Protein AF-A0A8T3TGS3-F1 (afdb_monomer_lite)

Sequence (108 aa):
MAYQAGDTVAVAVLRAGEHPHHGGTICLAGDCGNCVAQVDGVGWVRTCQTPCRPGLVMQRHPAGGAPPLPLAAENDVTGSPPARHIPVQRSQAEVVVIGAGESGTAAA

Radius of gyration: 17.7 Å; chains: 1; bounding box: 36×40×43 Å

Secondary structure (DSSP, 8-state):
--PPTT-BHHHHHHHTT---TTT-SS-SSS-SSTTEEEETTEEEEEGGGSB--TT--EEPPPSSSPPPP--SBTTBSSSPP------------S------SHHHHHH-

Foldseek 3Di:
DDDDQPDFQLRRCVVVVHFQPAPTCVPLPPDPLSQWWQKPNRGSDRSSPHGDDPPIDTDHADPDDGRDDPDCDPPDPPDDNDDDDDDDDDDDDPDDQDDDPPVSVVVD

Structure (mmCIF, N/CA/C/O backbone):
data_AF-A0A8T3TGS3-F1
#
_entry.id   AF-A0A8T3TGS3-F1
#
loop_
_atom_site.group_PDB
_atom_site.id
_atom_site.type_symbol
_atom_site.label_atom_id
_atom_site.label_alt_id
_atom_site.label_comp_id
_atom_site.label_asym_id
_atom_site.label_entity_id
_atom_site.label_seq_id
_atom_site.pdbx_PDB_ins_code
_atom_site.Cartn_x
_atom_site.Cartn_y
_atom_site.Cartn_z
_atom_site.occupancy
_atom_site.B_iso_or_equiv
_atom_site.auth_seq_id
_atom_site.auth_comp_id
_atom_site.auth_asym_id
_a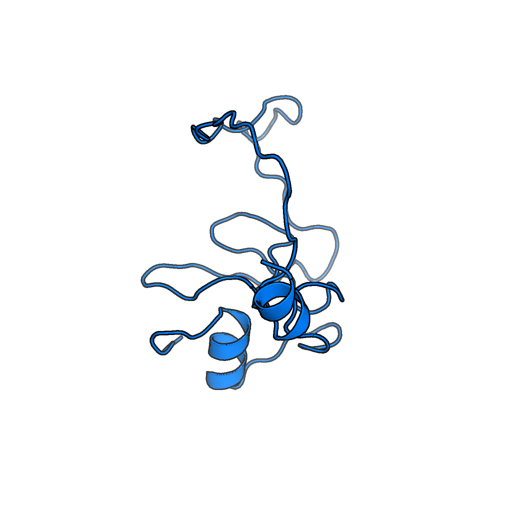tom_site.auth_atom_id
_atom_site.pdbx_PDB_model_num
ATOM 1 N N . MET A 1 1 ? -0.304 -10.135 -14.871 1.00 59.62 1 MET A N 1
ATOM 2 C CA . MET A 1 1 ? -0.089 -10.936 -13.646 1.00 59.62 1 MET A CA 1
ATOM 3 C C . MET A 1 1 ? -1.394 -11.607 -13.267 1.00 59.62 1 MET A C 1
ATOM 5 O O . MET A 1 1 ? -2.408 -10.920 -13.225 1.00 59.62 1 MET A O 1
ATOM 9 N N . ALA A 1 2 ? -1.386 -12.919 -13.031 1.00 79.25 2 ALA A N 1
ATOM 10 C CA . ALA A 1 2 ? -2.535 -13.596 -12.437 1.00 79.25 2 ALA A CA 1
ATOM 11 C C . ALA A 1 2 ? -2.491 -13.357 -10.920 1.00 79.25 2 ALA A C 1
ATOM 13 O O . ALA A 1 2 ? -1.598 -13.866 -10.248 1.00 79.25 2 ALA A O 1
ATOM 14 N N . TYR A 1 3 ? -3.402 -12.534 -10.403 1.00 91.00 3 TYR A N 1
ATOM 15 C CA . TYR A 1 3 ? -3.598 -12.353 -8.964 1.00 91.00 3 TYR A CA 1
ATOM 16 C C . TYR A 1 3 ? -4.769 -13.230 -8.501 1.00 91.00 3 TYR A C 1
ATOM 18 O O . TYR A 1 3 ? -5.640 -13.576 -9.303 1.00 91.00 3 TYR A O 1
ATOM 26 N N . GLN A 1 4 ? -4.798 -13.595 -7.223 1.00 94.50 4 GLN A N 1
ATOM 27 C CA . GLN A 1 4 ? -5.927 -14.294 -6.608 1.00 94.50 4 GLN A CA 1
ATOM 28 C C . GLN A 1 4 ? -6.802 -13.327 -5.809 1.00 94.50 4 GLN A C 1
ATOM 30 O O . GLN A 1 4 ? -6.333 -12.304 -5.312 1.00 94.50 4 GLN A O 1
ATOM 35 N N . ALA A 1 5 ? -8.091 -13.644 -5.671 1.00 93.69 5 ALA A N 1
ATOM 36 C CA . ALA A 1 5 ? -8.977 -12.872 -4.807 1.00 93.69 5 ALA A CA 1
ATOM 37 C C . ALA A 1 5 ? -8.411 -12.829 -3.376 1.00 93.69 5 ALA A C 1
ATOM 39 O O . ALA A 1 5 ? -8.077 -13.867 -2.811 1.00 93.69 5 ALA A O 1
ATOM 40 N N . GLY A 1 6 ? -8.289 -11.622 -2.817 1.00 93.69 6 GLY A N 1
ATOM 41 C CA . GLY A 1 6 ? -7.673 -11.391 -1.507 1.00 93.69 6 GLY A CA 1
ATOM 42 C C . GLY A 1 6 ? -6.167 -11.108 -1.540 1.00 93.69 6 GLY A C 1
ATOM 43 O O . GLY A 1 6 ? -5.630 -10.670 -0.526 1.00 93.69 6 GLY A O 1
ATOM 44 N N . ASP A 1 7 ? -5.487 -11.280 -2.680 1.00 95.50 7 ASP A N 1
ATOM 45 C CA . ASP A 1 7 ? -4.087 -10.870 -2.805 1.00 95.50 7 ASP A CA 1
ATOM 46 C C . ASP A 1 7 ? -3.963 -9.348 -2.638 1.00 95.50 7 ASP A C 1
ATOM 48 O O . ASP A 1 7 ? -4.757 -8.561 -3.164 1.00 95.50 7 ASP A O 1
ATOM 52 N N . THR A 1 8 ? -2.892 -8.924 -1.974 1.00 95.94 8 THR A N 1
ATOM 53 C CA . THR A 1 8 ? -2.372 -7.564 -2.129 1.00 95.94 8 THR A CA 1
ATOM 54 C C . THR A 1 8 ? -1.455 -7.512 -3.346 1.00 95.94 8 THR A C 1
ATOM 56 O O . THR A 1 8 ? -0.986 -8.545 -3.831 1.00 95.94 8 THR A O 1
ATOM 59 N N . VAL A 1 9 ? -1.163 -6.314 -3.853 1.00 95.06 9 VAL A N 1
ATOM 60 C CA . VAL A 1 9 ? -0.243 -6.145 -4.989 1.00 95.06 9 VAL A CA 1
ATOM 61 C C . VAL A 1 9 ? 1.112 -6.799 -4.691 1.00 95.06 9 VAL A C 1
ATOM 63 O O . VAL A 1 9 ? 1.659 -7.477 -5.554 1.00 95.06 9 VAL A O 1
ATOM 66 N N . ALA A 1 10 ? 1.624 -6.678 -3.461 1.00 93.50 10 ALA A N 1
ATOM 67 C CA . ALA A 1 10 ? 2.873 -7.331 -3.064 1.00 93.50 10 ALA A CA 1
ATOM 68 C C . ALA A 1 10 ? 2.805 -8.865 -3.182 1.00 93.50 10 ALA A C 1
ATOM 70 O O . ALA A 1 10 ? 3.734 -9.482 -3.700 1.00 93.50 10 ALA A O 1
ATOM 71 N N . VAL A 1 11 ? 1.707 -9.484 -2.734 1.00 93.56 11 VAL A N 1
ATOM 72 C CA . VAL A 1 11 ? 1.523 -10.944 -2.810 1.00 93.56 11 VAL A CA 1
ATOM 73 C C . VAL A 1 11 ? 1.378 -11.400 -4.260 1.00 93.56 11 VAL A C 1
ATOM 75 O O . VAL A 1 11 ? 1.997 -12.387 -4.648 1.00 93.56 11 VAL A O 1
ATOM 78 N N . ALA A 1 12 ? 0.634 -10.658 -5.082 1.00 94.06 12 ALA A N 1
ATOM 79 C CA . ALA A 1 12 ? 0.494 -10.954 -6.506 1.00 94.06 12 ALA A CA 1
ATOM 80 C C . ALA A 1 12 ? 1.842 -10.878 -7.251 1.00 94.06 12 ALA A C 1
ATOM 82 O O . ALA A 1 12 ? 2.115 -11.707 -8.120 1.00 94.06 12 ALA A O 1
ATOM 83 N N . VAL A 1 13 ? 2.703 -9.921 -6.881 1.00 91.94 13 VAL A N 1
ATOM 84 C CA . VAL A 1 13 ? 4.075 -9.793 -7.399 1.00 91.94 13 VAL A CA 1
ATOM 85 C C . VAL A 1 13 ? 4.905 -11.028 -7.041 1.00 91.94 13 VAL A C 1
ATOM 87 O O . VAL A 1 13 ? 5.418 -11.693 -7.940 1.00 91.94 13 VAL A O 1
ATOM 90 N N . LEU A 1 14 ? 4.947 -11.397 -5.756 1.00 91.25 14 LEU A N 1
ATOM 91 C CA . LEU A 1 14 ? 5.670 -12.587 -5.286 1.00 91.25 14 LEU A CA 1
ATOM 92 C C . LEU A 1 14 ? 5.165 -13.875 -5.946 1.00 91.25 14 LEU A C 1
ATOM 94 O O . LEU A 1 14 ? 5.957 -14.713 -6.370 1.00 91.25 14 LEU A O 1
ATOM 98 N N . ARG A 1 15 ? 3.844 -14.020 -6.088 1.00 91.25 15 ARG A N 1
ATOM 99 C CA . ARG A 1 15 ? 3.206 -15.172 -6.738 1.00 91.25 15 ARG A CA 1
ATOM 100 C C . ARG A 1 15 ? 3.614 -15.319 -8.201 1.00 91.25 15 ARG A C 1
ATOM 102 O O . ARG A 1 15 ? 3.713 -16.437 -8.696 1.00 91.25 15 ARG A O 1
ATOM 109 N N . ALA A 1 16 ? 3.859 -14.208 -8.888 1.00 90.69 16 ALA A N 1
ATOM 110 C CA . ALA A 1 16 ? 4.343 -14.211 -10.263 1.00 90.69 16 ALA A CA 1
ATOM 111 C C . ALA A 1 16 ? 5.852 -14.500 -10.382 1.00 90.69 16 ALA A C 1
ATOM 113 O O . ALA A 1 16 ? 6.379 -14.457 -11.490 1.00 90.69 16 ALA A O 1
ATOM 114 N N . GLY A 1 17 ? 6.547 -14.764 -9.269 1.00 90.81 17 GLY A N 1
ATOM 115 C CA . GLY A 1 17 ? 7.999 -14.961 -9.234 1.00 90.81 17 GLY A CA 1
ATOM 116 C C . GLY A 1 17 ? 8.803 -13.658 -9.234 1.00 90.81 17 GLY A C 1
ATOM 117 O O . GLY A 1 17 ? 10.028 -13.688 -9.325 1.00 90.81 17 GLY A O 1
ATOM 118 N N . GLU A 1 18 ? 8.136 -12.512 -9.113 1.00 89.75 18 GLU A N 1
ATOM 119 C CA . GLU A 1 18 ? 8.767 -11.197 -9.053 1.00 89.75 18 GLU A CA 1
ATOM 120 C C . GLU A 1 18 ? 9.017 -10.786 -7.599 1.00 89.75 18 GLU A C 1
ATOM 122 O O . GLU A 1 18 ? 8.293 -11.180 -6.690 1.00 89.75 18 GLU A O 1
ATOM 127 N N . HIS A 1 19 ? 10.022 -9.946 -7.355 1.00 84.19 19 HIS A N 1
ATOM 128 C CA . HIS A 1 19 ? 10.314 -9.439 -6.011 1.00 84.19 19 HIS A CA 1
ATOM 129 C C . HIS A 1 19 ? 10.652 -7.936 -6.010 1.00 84.19 19 HIS A C 1
ATOM 131 O O . HIS A 1 19 ? 11.123 -7.390 -7.022 1.00 84.19 19 HIS A O 1
ATOM 137 N N . PRO A 1 20 ? 10.410 -7.225 -4.889 1.00 79.25 20 PRO A N 1
ATOM 138 C CA . PRO A 1 20 ? 10.849 -5.840 -4.733 1.00 79.25 20 PRO A CA 1
ATOM 139 C C . PRO A 1 20 ? 12.382 -5.739 -4.741 1.00 79.25 20 PRO A C 1
ATOM 141 O O . PRO A 1 20 ? 13.059 -6.514 -4.072 1.00 79.25 20 PRO A O 1
ATOM 144 N N . HIS A 1 21 ? 12.925 -4.763 -5.473 1.00 71.38 21 HIS A N 1
ATOM 145 C CA . HIS A 1 21 ? 14.370 -4.638 -5.731 1.00 71.38 21 HIS A CA 1
ATOM 146 C C . HIS A 1 21 ? 15.177 -4.042 -4.553 1.00 71.38 21 HIS A C 1
ATOM 148 O O . HIS A 1 21 ? 16.380 -4.260 -4.469 1.00 71.38 21 HIS A O 1
ATOM 154 N N . HIS A 1 22 ? 14.538 -3.303 -3.634 1.00 66.62 22 HIS A N 1
ATOM 155 C CA . HIS A 1 22 ? 15.214 -2.497 -2.599 1.00 66.62 22 HIS A CA 1
ATOM 156 C C . HIS A 1 22 ? 14.802 -2.883 -1.171 1.00 66.62 22 HIS A C 1
ATOM 158 O O . HIS A 1 22 ? 14.379 -2.047 -0.380 1.00 66.62 22 HIS A O 1
ATOM 164 N N . GLY A 1 23 ? 14.916 -4.172 -0.839 1.00 68.31 23 GLY A N 1
ATOM 165 C CA . GLY A 1 23 ? 14.699 -4.661 0.529 1.00 68.31 23 GLY A CA 1
ATOM 166 C C . GLY A 1 23 ? 13.411 -5.456 0.746 1.00 68.31 23 GLY A C 1
ATOM 167 O O . GLY A 1 23 ? 13.055 -5.710 1.891 1.00 68.31 23 GLY A O 1
ATOM 168 N N . GLY A 1 24 ? 12.720 -5.876 -0.317 1.00 78.88 24 GLY A N 1
ATOM 169 C CA . GLY A 1 24 ? 11.660 -6.887 -0.238 1.00 78.88 24 GLY A CA 1
ATOM 170 C C . GLY A 1 24 ? 10.385 -6.459 0.504 1.00 78.88 24 GLY A C 1
ATOM 171 O O . GLY A 1 24 ? 9.985 -5.296 0.510 1.00 78.88 24 GLY A O 1
ATOM 172 N N . THR A 1 25 ? 9.712 -7.436 1.115 1.00 79.38 25 THR A N 1
ATOM 173 C CA . THR A 1 25 ? 8.443 -7.272 1.843 1.00 79.38 25 THR A CA 1
ATOM 174 C C . THR A 1 25 ? 8.617 -7.553 3.339 1.00 79.38 25 THR A C 1
ATOM 176 O O . THR A 1 25 ? 8.013 -8.479 3.866 1.00 79.38 25 THR A O 1
ATOM 179 N N . ILE A 1 26 ? 9.456 -6.770 4.027 1.00 84.94 26 ILE A N 1
ATOM 180 C CA . ILE A 1 26 ? 9.885 -7.069 5.411 1.00 84.94 26 ILE A CA 1
ATOM 181 C C . ILE A 1 26 ? 8.722 -7.076 6.409 1.00 84.94 26 ILE A C 1
ATOM 183 O O . ILE A 1 26 ? 8.587 -8.016 7.181 1.00 84.94 26 ILE A O 1
ATOM 187 N N . CYS A 1 27 ? 7.893 -6.027 6.412 1.00 91.00 27 CYS A N 1
ATOM 188 C CA . CYS A 1 27 ? 6.852 -5.886 7.438 1.00 91.00 27 CYS A CA 1
ATOM 189 C C . CYS A 1 27 ? 5.499 -6.489 7.047 1.00 91.00 27 CYS A C 1
ATOM 191 O O . CYS A 1 27 ? 4.724 -6.832 7.927 1.00 91.00 27 CYS A O 1
ATOM 193 N N . LEU A 1 28 ? 5.165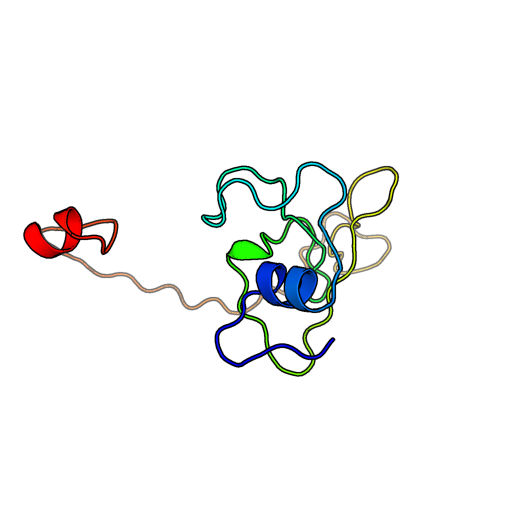 -6.494 5.747 1.00 91.25 28 LEU A N 1
ATOM 194 C CA . LEU A 1 28 ? 3.806 -6.726 5.219 1.00 91.25 28 LEU A CA 1
ATOM 195 C C . LEU A 1 28 ? 2.669 -5.939 5.916 1.00 91.25 28 LEU A C 1
ATOM 197 O O . LEU A 1 28 ? 1.499 -6.198 5.672 1.00 91.25 28 LEU A O 1
ATOM 201 N N . ALA A 1 29 ? 3.012 -4.937 6.723 1.00 91.06 29 ALA A N 1
ATOM 202 C CA . ALA A 1 29 ? 2.093 -4.147 7.535 1.00 91.06 29 ALA A CA 1
ATOM 203 C C . ALA A 1 29 ? 2.039 -2.679 7.095 1.00 91.06 29 ALA A C 1
ATOM 205 O O . ALA A 1 29 ? 1.272 -1.889 7.632 1.00 91.06 29 ALA A O 1
ATOM 206 N N . GLY A 1 30 ? 2.819 -2.299 6.084 1.00 90.75 30 GLY A N 1
ATOM 207 C CA . GLY A 1 30 ? 2.856 -0.927 5.601 1.00 90.75 30 GLY A CA 1
ATOM 208 C C . GLY A 1 30 ? 3.642 0.021 6.505 1.00 90.75 30 GLY A C 1
ATOM 209 O O . GLY A 1 30 ? 3.324 1.199 6.519 1.00 90.75 30 GLY A O 1
ATOM 210 N N . ASP A 1 31 ? 4.689 -0.456 7.178 1.00 90.12 31 ASP A N 1
ATOM 211 C CA . ASP A 1 31 ? 5.574 0.368 8.015 1.00 90.12 31 ASP A CA 1
ATOM 212 C C . ASP A 1 31 ? 6.911 0.675 7.303 1.00 90.12 31 ASP A C 1
ATOM 214 O O . ASP A 1 31 ? 7.165 1.810 6.907 1.00 90.12 31 ASP A O 1
ATOM 218 N N . CYS A 1 32 ? 7.675 -0.364 6.939 1.00 88.25 32 CYS A N 1
ATOM 219 C CA . CYS A 1 32 ? 9.079 -0.277 6.485 1.00 88.25 32 CYS A CA 1
ATOM 220 C C . CYS A 1 32 ? 9.385 0.429 5.145 1.00 88.25 32 CYS A C 1
ATOM 222 O O . CYS A 1 32 ? 10.548 0.555 4.792 1.00 88.25 32 CYS A O 1
ATOM 224 N N . GLY A 1 33 ? 8.394 0.815 4.338 1.00 88.19 33 GLY A N 1
ATOM 225 C CA . GLY A 1 33 ? 8.629 1.490 3.047 1.00 88.19 33 GLY A CA 1
ATOM 226 C C . GLY A 1 33 ? 9.249 0.645 1.913 1.00 88.19 33 GLY A C 1
ATOM 227 O O . GLY A 1 33 ? 9.188 1.066 0.766 1.00 88.19 33 GLY A O 1
ATOM 228 N N . ASN A 1 34 ? 9.753 -0.569 2.159 1.00 89.25 34 ASN A N 1
ATOM 229 C CA . ASN A 1 34 ? 10.470 -1.361 1.135 1.00 89.25 34 ASN A CA 1
ATOM 230 C C . ASN A 1 34 ? 9.601 -1.901 -0.018 1.00 89.25 34 ASN A C 1
ATOM 232 O O . ASN A 1 34 ? 10.111 -2.265 -1.076 1.00 89.25 34 ASN A O 1
ATOM 236 N N . CYS A 1 35 ? 8.282 -1.966 0.177 1.00 91.12 35 CYS A N 1
ATOM 237 C CA . CYS A 1 35 ? 7.332 -2.506 -0.801 1.00 91.12 35 CYS A CA 1
ATOM 238 C C . CYS A 1 35 ? 6.610 -1.411 -1.606 1.00 91.12 35 CYS A C 1
ATOM 240 O O . CYS A 1 35 ? 5.483 -1.618 -2.059 1.00 91.12 35 CYS A O 1
ATOM 242 N N . VAL A 1 36 ? 7.188 -0.219 -1.736 1.00 91.69 36 VAL A N 1
ATOM 243 C CA . VAL A 1 36 ? 6.541 0.882 -2.461 1.00 91.69 36 VAL A CA 1
ATOM 244 C C . VAL A 1 36 ? 6.657 0.734 -3.977 1.00 91.69 36 VAL A C 1
ATOM 246 O O . VAL A 1 36 ? 7.643 0.219 -4.499 1.00 91.69 36 VAL A O 1
ATOM 249 N N . ALA A 1 37 ? 5.628 1.193 -4.686 1.00 92.31 37 ALA A N 1
ATOM 250 C CA . ALA A 1 37 ? 5.575 1.215 -6.143 1.00 92.31 37 ALA A CA 1
ATOM 251 C C . ALA A 1 37 ? 4.708 2.373 -6.645 1.00 92.31 37 ALA A C 1
ATOM 253 O O . ALA A 1 37 ? 4.144 3.130 -5.851 1.00 92.31 37 ALA A O 1
ATOM 254 N N . GLN A 1 38 ? 4.625 2.528 -7.964 1.00 93.00 38 GLN A N 1
ATOM 255 C CA . GLN A 1 38 ? 3.575 3.320 -8.583 1.00 93.00 38 GLN A CA 1
ATOM 256 C C . GLN A 1 38 ? 2.370 2.412 -8.844 1.00 93.00 38 GLN A C 1
ATOM 258 O O . GLN A 1 38 ? 2.518 1.367 -9.477 1.00 93.00 38 GLN A O 1
ATOM 263 N N . VAL A 1 39 ? 1.192 2.792 -8.353 1.00 93.38 39 VAL A N 1
ATOM 264 C CA . VAL A 1 39 ? -0.066 2.063 -8.574 1.00 93.38 39 VAL A CA 1
ATOM 265 C C . VAL A 1 39 ? -1.092 3.031 -9.136 1.00 93.38 39 VAL A C 1
ATOM 267 O O . VAL A 1 39 ? -1.345 4.072 -8.536 1.00 93.38 39 VAL A O 1
ATOM 270 N N . ASP A 1 40 ? -1.652 2.706 -10.301 1.00 91.31 40 ASP A N 1
ATOM 271 C CA . ASP A 1 40 ? -2.627 3.534 -11.021 1.00 91.31 40 ASP A CA 1
ATOM 272 C C . ASP A 1 40 ? -2.183 5.006 -11.158 1.00 91.31 40 ASP A C 1
ATOM 274 O O . ASP A 1 40 ? -2.963 5.936 -10.962 1.00 91.31 40 ASP A O 1
ATOM 278 N N . GLY A 1 41 ? -0.896 5.225 -11.449 1.00 87.62 41 GLY A N 1
ATOM 279 C CA . GLY A 1 41 ? -0.322 6.569 -11.591 1.00 87.62 41 GLY A CA 1
ATOM 280 C C . GLY A 1 41 ? 0.175 7.215 -10.292 1.00 87.62 41 GLY A C 1
ATOM 281 O O . GLY A 1 41 ? 0.861 8.229 -10.352 1.00 87.62 41 GLY A O 1
ATOM 282 N N . VAL A 1 42 ? -0.112 6.638 -9.123 1.00 88.75 42 VAL A N 1
ATOM 283 C CA . VAL A 1 42 ? 0.255 7.215 -7.821 1.00 88.75 42 VAL A CA 1
ATOM 284 C C . VAL A 1 42 ? 1.549 6.590 -7.309 1.00 88.75 42 VAL A C 1
ATOM 286 O O . VAL A 1 42 ? 1.606 5.383 -7.082 1.00 88.75 42 VAL A O 1
ATOM 289 N N . GLY A 1 43 ? 2.592 7.405 -7.131 1.00 91.06 43 GLY A N 1
ATOM 290 C CA . GLY A 1 43 ? 3.872 6.988 -6.550 1.00 91.06 43 GLY A CA 1
ATOM 291 C C . GLY A 1 43 ? 3.790 6.673 -5.051 1.00 91.06 43 GLY A C 1
ATOM 292 O O . GLY A 1 43 ? 2.833 7.032 -4.373 1.00 91.06 43 GLY A O 1
ATOM 293 N N . TRP A 1 44 ? 4.830 6.018 -4.525 1.00 91.19 44 TRP A N 1
ATOM 294 C CA . TRP A 1 44 ? 4.981 5.691 -3.095 1.00 91.19 44 TRP A CA 1
ATOM 295 C C . TRP A 1 44 ? 3.839 4.878 -2.456 1.00 91.19 44 TRP A C 1
ATOM 297 O O . TRP A 1 44 ? 3.701 4.840 -1.232 1.00 91.19 44 TRP A O 1
ATOM 307 N N . VAL A 1 45 ? 3.045 4.169 -3.260 1.00 93.31 45 VAL A N 1
ATOM 308 C CA . VAL A 1 45 ? 1.950 3.329 -2.764 1.00 93.31 45 VAL A CA 1
ATOM 309 C C . VAL A 1 45 ? 2.514 2.064 -2.124 1.00 93.31 45 VAL A C 1
ATOM 311 O O . VAL A 1 45 ? 3.294 1.336 -2.739 1.00 93.31 45 VAL A O 1
ATOM 314 N N 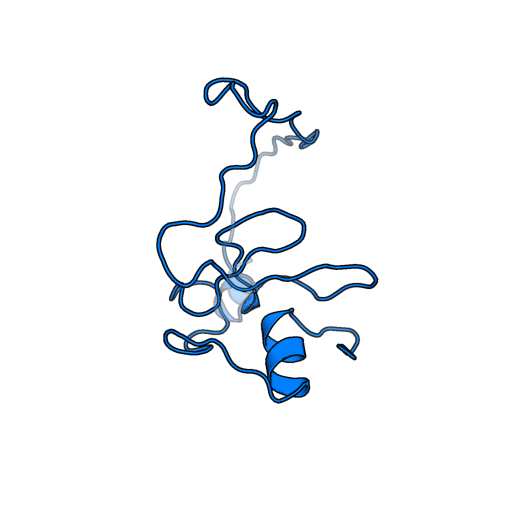. ARG A 1 46 ? 2.095 1.776 -0.886 1.00 94.06 46 ARG A N 1
ATOM 315 C CA . ARG A 1 46 ? 2.487 0.571 -0.140 1.00 94.06 46 ARG A CA 1
ATOM 316 C C . ARG A 1 46 ? 1.789 -0.653 -0.742 1.00 94.06 46 ARG A C 1
ATOM 318 O O . ARG A 1 46 ? 0.629 -0.931 -0.435 1.00 94.06 46 ARG A O 1
ATOM 325 N N . THR A 1 47 ? 2.495 -1.415 -1.578 1.00 94.62 47 THR A N 1
ATOM 326 C CA . THR A 1 47 ? 1.899 -2.560 -2.296 1.00 94.62 47 THR A CA 1
ATOM 327 C C . THR A 1 47 ? 1.427 -3.677 -1.366 1.00 94.62 47 THR A C 1
ATOM 329 O O . THR A 1 47 ? 0.493 -4.395 -1.715 1.00 94.62 47 THR A O 1
ATOM 332 N N . CYS A 1 48 ? 2.005 -3.798 -0.163 1.00 94.31 48 CYS A N 1
ATOM 333 C CA . CYS A 1 48 ? 1.566 -4.773 0.843 1.00 94.31 48 CYS A CA 1
ATOM 334 C C . CYS A 1 48 ? 0.210 -4.456 1.488 1.00 94.31 48 CYS A C 1
ATOM 336 O O . CYS A 1 48 ? -0.389 -5.359 2.048 1.00 94.31 48 CYS A O 1
ATOM 338 N N . GLN A 1 49 ? -0.272 -3.213 1.392 1.00 95.50 49 GLN A N 1
ATOM 339 C CA . GLN A 1 49 ? -1.573 -2.776 1.921 1.00 95.50 49 GLN A CA 1
ATOM 340 C C . GLN A 1 49 ? -2.577 -2.466 0.803 1.00 95.50 49 GLN A C 1
ATOM 342 O O . GLN A 1 49 ? -3.684 -2.007 1.062 1.00 95.50 49 GLN A O 1
ATOM 347 N N . THR A 1 50 ? -2.187 -2.675 -0.456 1.00 96.50 50 THR A N 1
ATOM 348 C CA . THR A 1 50 ? -3.017 -2.343 -1.616 1.00 96.50 50 THR A CA 1
ATOM 349 C C . THR A 1 50 ? -3.685 -3.613 -2.130 1.00 96.50 50 THR A C 1
ATOM 351 O O . THR A 1 50 ? -2.967 -4.481 -2.633 1.00 96.50 50 THR A O 1
ATOM 354 N N . PRO A 1 51 ? -5.020 -3.751 -2.041 1.00 96.94 51 PRO A N 1
ATOM 355 C CA . PRO A 1 51 ? -5.721 -4.901 -2.599 1.00 96.94 51 PRO A CA 1
ATOM 356 C C . PRO A 1 51 ? -5.519 -4.985 -4.111 1.00 96.94 51 PRO A C 1
ATOM 358 O O . PRO A 1 51 ? -5.637 -3.987 -4.827 1.00 96.94 51 PRO A O 1
ATOM 361 N N . CYS A 1 52 ? -5.235 -6.183 -4.609 1.00 95.94 52 CYS A N 1
ATOM 362 C CA . CYS A 1 52 ? -5.151 -6.428 -6.036 1.00 95.94 52 CYS A CA 1
ATOM 363 C C . CYS A 1 52 ? -6.569 -6.540 -6.622 1.00 95.94 52 CYS A C 1
ATOM 365 O O . CYS A 1 52 ? -7.460 -7.152 -6.031 1.00 95.94 52 CYS A O 1
ATOM 367 N N . ARG A 1 53 ? -6.797 -5.923 -7.785 1.00 94.75 53 ARG A N 1
ATOM 368 C CA . ARG A 1 53 ? -8.113 -5.864 -8.446 1.00 94.75 53 ARG A CA 1
ATOM 369 C C . ARG A 1 53 ? -7.966 -5.929 -9.971 1.00 94.75 53 ARG A C 1
ATOM 371 O O . ARG A 1 53 ? -6.894 -5.579 -10.475 1.00 94.75 53 ARG A O 1
ATOM 378 N N . PRO A 1 54 ? -9.016 -6.312 -10.726 1.00 93.62 54 PRO A N 1
ATOM 379 C CA . PRO A 1 54 ? -8.951 -6.316 -12.183 1.00 93.62 54 PRO A CA 1
ATOM 380 C C . PRO A 1 54 ? -8.619 -4.919 -12.717 1.00 93.62 54 PRO A C 1
ATOM 382 O O . PRO A 1 54 ? -9.133 -3.913 -12.218 1.00 93.62 54 PRO A O 1
ATOM 385 N N . GLY A 1 55 ? -7.749 -4.867 -13.726 1.00 92.88 55 GLY A N 1
ATOM 386 C CA . GLY A 1 55 ? -7.350 -3.624 -14.391 1.00 92.88 55 GLY A CA 1
ATOM 387 C C . GLY A 1 55 ? -6.424 -2.707 -13.584 1.00 92.88 55 GLY A C 1
ATOM 388 O O . GLY A 1 55 ? -6.113 -1.625 -14.068 1.00 92.88 55 GLY A O 1
ATOM 389 N N . LEU A 1 56 ? -5.985 -3.100 -12.382 1.00 94.56 56 LEU A N 1
ATOM 390 C CA . LEU A 1 56 ? -4.959 -2.360 -11.642 1.00 94.56 56 LEU A CA 1
ATOM 391 C C . LEU A 1 56 ? -3.630 -2.405 -12.401 1.00 94.56 56 LEU A C 1
ATOM 393 O O . LEU A 1 56 ? -3.189 -3.477 -12.823 1.00 94.56 56 LEU A O 1
ATOM 397 N N . VAL A 1 57 ? -2.978 -1.250 -12.531 1.00 93.81 57 VAL A N 1
ATOM 398 C CA . VAL A 1 57 ? -1.657 -1.138 -13.160 1.00 93.81 57 VAL A CA 1
ATOM 399 C C . VAL A 1 57 ? -0.626 -0.784 -12.099 1.00 93.81 57 VAL A C 1
ATOM 401 O O . VAL A 1 57 ? -0.753 0.224 -11.406 1.00 93.81 57 VAL A O 1
ATOM 404 N N . MET A 1 58 ? 0.413 -1.609 -11.985 1.00 92.31 58 MET A N 1
ATOM 405 C CA . MET A 1 58 ? 1.561 -1.355 -11.119 1.00 92.31 58 MET A CA 1
ATOM 406 C C . MET A 1 58 ? 2.823 -1.193 -11.962 1.00 92.31 58 MET A C 1
ATOM 408 O O . MET A 1 58 ? 3.054 -1.941 -12.911 1.00 92.31 58 MET A O 1
ATOM 412 N N . GLN A 1 59 ? 3.638 -0.208 -11.596 1.00 91.94 59 GLN A N 1
ATOM 413 C CA . GLN A 1 59 ? 4.932 0.066 -12.203 1.00 91.94 59 GLN A CA 1
ATOM 414 C C . GLN A 1 59 ? 5.990 0.207 -11.106 1.00 91.94 59 GLN A C 1
ATOM 416 O O . GLN A 1 59 ? 5.743 0.782 -10.040 1.00 91.94 59 GLN A O 1
ATOM 421 N N . ARG A 1 60 ? 7.190 -0.324 -11.365 1.00 90.31 60 ARG A N 1
ATOM 422 C CA . ARG A 1 60 ? 8.356 -0.086 -10.504 1.00 90.31 60 ARG A CA 1
ATOM 423 C C . ARG A 1 60 ? 8.709 1.403 -10.549 1.00 90.31 60 ARG A C 1
ATOM 425 O O . ARG A 1 60 ? 8.510 2.056 -11.572 1.00 90.31 60 ARG A O 1
ATOM 432 N N . HIS A 1 61 ? 9.232 1.933 -9.445 1.00 89.75 61 HIS A N 1
ATOM 433 C CA . HIS A 1 61 ? 9.802 3.280 -9.467 1.00 89.75 61 HIS A CA 1
ATOM 434 C C . HIS A 1 61 ? 11.003 3.338 -10.423 1.00 89.75 61 HIS A C 1
ATOM 436 O O . HIS A 1 61 ? 11.647 2.306 -10.647 1.00 89.75 61 HIS A O 1
ATOM 442 N N . PRO A 1 62 ? 11.303 4.519 -10.994 1.00 87.94 62 PRO A N 1
ATOM 443 C CA . PRO A 1 62 ? 12.494 4.708 -11.809 1.00 87.94 62 PRO A CA 1
ATOM 444 C C . PRO A 1 62 ? 13.760 4.281 -11.059 1.00 87.94 62 PRO A C 1
ATOM 446 O O . PRO A 1 62 ? 13.873 4.485 -9.853 1.00 87.94 62 PRO A O 1
ATOM 449 N N . ALA A 1 63 ? 14.739 3.730 -11.780 1.00 84.25 63 ALA A N 1
ATOM 450 C CA . ALA A 1 63 ? 16.022 3.337 -11.189 1.00 84.25 63 ALA A CA 1
ATOM 451 C C . ALA A 1 63 ? 16.827 4.533 -10.635 1.00 84.25 63 ALA A C 1
ATOM 453 O O . ALA A 1 63 ? 17.730 4.343 -9.825 1.00 84.25 63 ALA A O 1
ATOM 454 N N . GLY A 1 64 ? 16.506 5.757 -11.068 1.00 83.06 64 GLY A N 1
ATOM 455 C CA . GLY A 1 64 ? 17.082 6.994 -10.553 1.00 83.06 64 GLY A CA 1
ATOM 456 C C . GLY A 1 64 ? 16.013 8.066 -10.359 1.00 83.06 64 GLY A C 1
ATOM 457 O O . GLY A 1 64 ? 15.148 8.245 -11.215 1.00 83.06 64 GLY A O 1
ATOM 458 N N . GLY A 1 65 ? 16.103 8.794 -9.245 1.00 82.88 65 GLY A N 1
ATOM 459 C CA . GLY A 1 65 ? 15.159 9.854 -8.887 1.00 82.88 65 GLY A CA 1
ATOM 460 C C . GLY A 1 65 ? 13.860 9.348 -8.250 1.00 82.88 65 GLY A C 1
ATOM 461 O O . GLY A 1 65 ? 13.698 8.165 -7.960 1.00 82.88 65 GLY A O 1
ATOM 462 N N . ALA A 1 66 ? 12.942 10.277 -7.988 1.00 83.81 66 ALA A N 1
ATOM 463 C CA . ALA A 1 66 ? 11.613 9.972 -7.466 1.00 83.81 66 ALA A CA 1
ATOM 464 C C . ALA A 1 66 ? 10.637 9.632 -8.612 1.00 83.81 66 ALA A C 1
ATOM 466 O O . ALA A 1 66 ? 10.834 10.105 -9.736 1.00 83.81 66 ALA A O 1
ATOM 467 N N . PRO A 1 67 ? 9.565 8.855 -8.356 1.00 85.19 67 PRO A N 1
ATOM 468 C CA . PRO A 1 67 ? 8.458 8.756 -9.303 1.00 85.19 67 PRO A CA 1
ATOM 469 C C . PRO A 1 67 ? 7.878 10.153 -9.608 1.00 85.19 67 PRO A C 1
ATOM 471 O O . PRO A 1 67 ? 7.944 11.041 -8.750 1.00 85.19 67 PRO A O 1
ATOM 474 N N . PRO A 1 68 ? 7.304 10.358 -10.807 1.00 80.69 68 PRO A N 1
ATOM 475 C CA . PRO A 1 68 ? 6.754 11.649 -11.200 1.00 80.69 68 PRO A CA 1
ATOM 476 C C . PRO A 1 68 ? 5.614 12.077 -10.269 1.00 80.69 68 PRO A C 1
ATOM 478 O O . PRO A 1 68 ? 4.843 11.248 -9.777 1.00 80.69 68 PRO A O 1
ATOM 481 N N . LEU A 1 69 ? 5.497 13.387 -10.043 1.00 78.62 69 LEU A N 1
ATOM 482 C CA . LEU A 1 69 ? 4.354 13.950 -9.330 1.00 78.62 69 LEU A CA 1
ATOM 483 C C . LEU A 1 69 ? 3.098 13.850 -10.212 1.00 78.62 69 LEU A C 1
ATOM 485 O O . LEU A 1 69 ? 3.191 14.046 -11.426 1.00 78.62 69 LEU A O 1
ATOM 489 N N . PRO A 1 70 ? 1.917 13.578 -9.633 1.00 75.06 70 PRO A N 1
ATOM 490 C CA . PRO A 1 70 ? 0.661 13.652 -10.365 1.00 75.06 70 PRO A CA 1
ATOM 491 C C . PRO A 1 70 ? 0.312 15.127 -10.616 1.00 75.06 70 PRO A C 1
ATOM 493 O O . PRO A 1 70 ? -0.267 15.789 -9.757 1.00 75.06 70 PRO A O 1
ATOM 496 N N . LEU A 1 71 ? 0.704 15.649 -11.778 1.00 76.19 71 LEU A N 1
ATOM 497 C CA . LEU A 1 71 ? 0.455 17.036 -12.175 1.00 76.19 71 LEU A CA 1
ATOM 498 C C . LEU A 1 71 ? -0.928 17.195 -12.822 1.00 76.19 71 LEU A C 1
ATOM 500 O O . LEU A 1 71 ? -1.371 16.325 -13.573 1.00 76.19 71 LEU A O 1
ATOM 504 N N . ALA A 1 72 ? -1.598 18.322 -12.557 1.00 74.94 72 ALA A N 1
ATOM 505 C CA . ALA A 1 72 ? -2.844 18.689 -13.240 1.00 74.94 72 ALA A CA 1
ATOM 506 C C . ALA A 1 72 ? -2.604 19.075 -14.712 1.00 74.94 72 ALA A C 1
A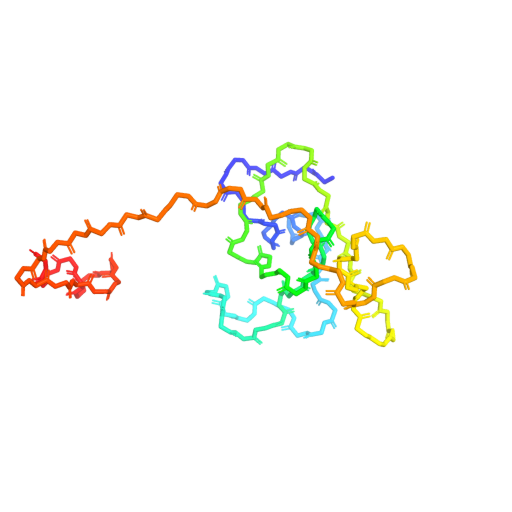TOM 508 O O . ALA A 1 72 ? -3.431 18.788 -15.576 1.00 74.94 72 ALA A O 1
ATOM 509 N N . ALA A 1 73 ? -1.461 19.710 -14.986 1.00 75.94 73 ALA A N 1
ATOM 510 C CA . ALA A 1 73 ? -0.975 20.059 -16.314 1.00 75.94 73 ALA A CA 1
ATOM 511 C C . ALA A 1 73 ? 0.556 19.932 -16.346 1.00 75.94 73 ALA A C 1
ATOM 513 O O . ALA A 1 73 ? 1.217 20.195 -15.344 1.00 75.94 73 ALA A O 1
ATOM 514 N N . GLU A 1 74 ? 1.127 19.563 -17.497 1.00 76.44 74 GLU A N 1
ATOM 515 C CA . GLU A 1 74 ? 2.560 19.234 -17.641 1.00 76.44 74 GLU A CA 1
ATOM 516 C C . GLU A 1 74 ? 3.516 20.338 -17.152 1.00 76.44 74 GLU A C 1
ATOM 518 O O . GLU A 1 74 ? 4.609 20.034 -16.684 1.00 76.44 74 GLU A O 1
ATOM 523 N N . ASN A 1 75 ? 3.092 21.605 -17.209 1.00 81.19 75 ASN A N 1
ATOM 524 C CA . ASN A 1 75 ? 3.904 22.770 -16.843 1.00 81.19 75 ASN A CA 1
ATOM 525 C C . ASN A 1 75 ? 3.373 23.539 -15.618 1.00 81.19 75 ASN A C 1
ATOM 527 O O . ASN A 1 75 ? 3.764 24.685 -15.406 1.00 81.19 75 ASN A O 1
ATOM 531 N N . ASP A 1 76 ? 2.487 22.939 -14.816 1.00 82.19 76 ASP A N 1
ATOM 532 C CA . ASP A 1 76 ? 1.968 23.551 -13.588 1.00 82.19 76 ASP A CA 1
ATOM 533 C C . ASP A 1 76 ? 2.177 22.628 -12.381 1.00 82.19 76 ASP A C 1
ATOM 535 O O . ASP A 1 76 ? 1.416 21.694 -12.133 1.00 82.19 76 ASP A O 1
ATOM 539 N N . VAL A 1 77 ? 3.231 22.920 -11.615 1.00 80.12 77 VAL A N 1
ATOM 540 C CA . VAL A 1 77 ? 3.575 22.221 -10.364 1.00 80.12 77 VAL A CA 1
ATOM 541 C C . VAL A 1 77 ? 2.825 22.759 -9.144 1.00 80.12 77 VAL A C 1
ATOM 543 O O . VAL A 1 77 ? 2.947 22.201 -8.055 1.00 80.12 77 VAL A O 1
ATOM 546 N N . THR A 1 78 ? 2.084 23.856 -9.304 1.00 83.81 78 THR A N 1
ATOM 547 C CA . THR A 1 78 ? 1.290 24.481 -8.237 1.00 83.81 78 THR A CA 1
ATOM 548 C C . THR A 1 78 ? -0.176 24.064 -8.294 1.00 83.81 78 THR A C 1
ATOM 550 O O . THR A 1 78 ? -0.870 24.087 -7.277 1.00 83.81 78 THR A O 1
ATOM 553 N N . GLY A 1 79 ? -0.633 23.646 -9.474 1.00 79.50 79 GLY A N 1
ATOM 554 C CA . GLY A 1 79 ? -1.957 23.108 -9.712 1.00 79.50 79 GLY A CA 1
ATOM 555 C C . GLY A 1 79 ? -2.150 21.774 -9.005 1.00 79.50 79 GLY A C 1
ATOM 556 O O . GLY A 1 79 ? -1.480 20.781 -9.295 1.00 79.50 79 GLY A O 1
ATOM 557 N N . SER A 1 80 ? -3.121 21.730 -8.096 1.00 75.19 80 SER A N 1
ATOM 558 C CA . SER A 1 80 ? -3.576 20.466 -7.530 1.00 75.19 80 SER A CA 1
ATOM 559 C C . SER A 1 80 ? -4.283 19.651 -8.617 1.00 75.19 80 SER A C 1
ATOM 561 O O . SER A 1 80 ? -5.174 20.189 -9.283 1.00 75.19 80 SER A O 1
ATOM 563 N N . PRO A 1 81 ? -3.958 18.356 -8.793 1.00 73.69 81 PRO A N 1
ATOM 564 C CA . PRO A 1 81 ? -4.766 17.481 -9.633 1.00 73.69 81 PRO A CA 1
ATOM 565 C C . PRO A 1 81 ? -6.226 17.503 -9.153 1.00 73.69 81 PRO A C 1
ATOM 567 O O . PRO A 1 81 ? -6.473 17.747 -7.965 1.00 73.69 81 PRO A O 1
ATOM 570 N N . PRO A 1 82 ? -7.205 17.260 -10.048 1.00 72.81 82 PRO A N 1
ATOM 571 C CA . PRO A 1 82 ? -8.616 17.288 -9.689 1.00 72.81 82 PRO A CA 1
ATOM 572 C C . PRO A 1 82 ? -8.850 16.402 -8.467 1.00 72.81 82 PRO A C 1
ATOM 574 O O . PRO A 1 82 ? -8.610 15.191 -8.492 1.00 72.81 82 PRO A O 1
ATOM 577 N N . ALA A 1 83 ? -9.267 17.036 -7.371 1.00 70.69 83 ALA A N 1
ATOM 578 C CA . ALA A 1 83 ? -9.448 16.350 -6.109 1.00 70.69 83 ALA A CA 1
ATOM 579 C C . ALA A 1 83 ? -10.514 15.267 -6.287 1.00 70.69 83 ALA A C 1
ATOM 581 O O . ALA A 1 83 ? -11.615 15.527 -6.782 1.00 70.69 83 ALA A O 1
ATOM 582 N N . ARG A 1 84 ? -10.213 14.041 -5.848 1.00 77.25 84 ARG A N 1
ATOM 583 C CA . ARG A 1 84 ? -11.283 13.071 -5.618 1.00 77.25 84 ARG A CA 1
ATOM 584 C C . ARG A 1 84 ? -12.200 13.644 -4.545 1.00 77.25 84 ARG A C 1
ATOM 586 O O . ARG A 1 84 ? -11.727 14.158 -3.535 1.00 77.25 84 ARG A O 1
ATOM 593 N N . HIS A 1 85 ? -13.507 13.532 -4.752 1.00 84.50 85 HIS A N 1
ATOM 594 C CA . HIS A 1 85 ? -14.464 13.869 -3.710 1.00 84.50 85 HIS A CA 1
ATOM 595 C C . HIS A 1 85 ? -14.327 12.854 -2.566 1.00 84.50 85 HIS A C 1
ATOM 597 O O . HIS A 1 85 ? -14.698 11.689 -2.717 1.00 84.50 85 HIS A O 1
ATOM 603 N N . ILE A 1 86 ? -13.765 13.293 -1.440 1.00 88.56 86 ILE A N 1
ATOM 604 C CA . ILE A 1 86 ? -13.621 12.487 -0.226 1.00 88.56 86 ILE A CA 1
ATOM 605 C C . ILE A 1 86 ? -14.699 12.957 0.758 1.00 88.56 86 ILE A C 1
ATOM 607 O O . ILE A 1 86 ? -14.584 14.069 1.279 1.00 88.56 86 ILE A O 1
ATOM 611 N N . PRO A 1 87 ? -15.760 12.167 1.008 1.00 93.19 87 PRO A N 1
ATOM 612 C CA . PRO A 1 87 ? -16.765 12.542 1.991 1.00 93.19 87 PRO A CA 1
ATOM 613 C C . PRO A 1 87 ? -16.131 12.560 3.385 1.00 93.19 87 PRO A C 1
ATOM 615 O O . PRO A 1 87 ? -15.543 11.574 3.825 1.00 93.19 87 PRO A O 1
ATOM 618 N N . VAL A 1 88 ? -16.264 13.684 4.086 1.00 95.12 88 VAL A N 1
ATOM 619 C CA . VAL A 1 88 ? -15.811 13.828 5.473 1.00 95.12 88 VAL A CA 1
ATOM 620 C C . VAL A 1 88 ? -17.020 13.702 6.386 1.00 95.12 88 VAL A C 1
ATOM 622 O O . VAL A 1 88 ? -17.997 14.436 6.238 1.00 95.12 88 VAL A O 1
ATOM 625 N N . GLN A 1 89 ? -16.948 12.785 7.345 1.00 96.00 89 GLN A N 1
ATOM 626 C CA . GLN A 1 89 ? -17.974 12.595 8.365 1.00 96.00 89 GLN A CA 1
ATOM 627 C C . GLN A 1 89 ? -17.449 13.064 9.721 1.00 96.00 89 GLN A C 1
ATOM 629 O O . GLN A 1 89 ? -16.265 12.928 10.025 1.00 96.00 89 GLN A O 1
ATOM 634 N N . ARG A 1 90 ? -18.339 13.638 10.532 1.00 97.25 90 ARG A N 1
ATOM 635 C CA . ARG A 1 90 ? -18.061 14.015 11.919 1.00 97.25 90 ARG A CA 1
ATOM 636 C C . ARG A 1 90 ? -19.006 13.239 12.821 1.00 97.25 90 ARG A C 1
ATOM 638 O O . ARG A 1 90 ? -20.215 13.289 12.621 1.00 97.25 90 ARG A O 1
ATOM 645 N N . SER A 1 91 ? -18.448 12.559 13.807 1.00 97.12 91 SER A N 1
ATOM 646 C CA . SER A 1 91 ? -19.183 11.799 14.813 1.00 97.12 91 SER A CA 1
ATOM 647 C C . SER A 1 91 ? -18.576 12.052 16.189 1.00 97.12 91 SER A C 1
ATOM 649 O O . SER A 1 91 ? -17.430 12.485 16.305 1.00 97.12 91 SER A O 1
ATOM 651 N N . GLN A 1 92 ? -19.362 11.797 17.229 1.00 97.88 92 GLN A N 1
ATOM 652 C CA . GLN A 1 92 ? -18.919 11.836 18.618 1.00 97.88 92 GLN A CA 1
ATOM 653 C C . GLN A 1 92 ? -18.988 10.423 19.195 1.00 97.88 92 GLN A C 1
ATOM 655 O O . GLN A 1 92 ? -19.868 9.647 18.825 1.00 97.88 92 GLN A O 1
ATOM 660 N N . ALA A 1 93 ? -18.048 10.101 20.074 1.00 97.38 93 ALA A N 1
ATOM 661 C CA . ALA A 1 93 ? -17.994 8.846 20.808 1.00 97.38 93 ALA A CA 1
ATOM 662 C C . ALA A 1 93 ? -17.413 9.121 22.198 1.00 97.38 93 ALA A C 1
ATOM 664 O O . ALA A 1 93 ? -16.600 10.033 22.353 1.00 97.38 93 ALA A O 1
ATOM 665 N N . GLU A 1 94 ? -17.822 8.337 23.191 1.00 98.31 94 GLU A N 1
ATOM 666 C CA . GLU A 1 94 ? -17.252 8.414 24.541 1.00 98.31 94 GLU A CA 1
ATOM 667 C C . GLU A 1 94 ? -15.850 7.794 24.582 1.00 98.31 94 GLU A C 1
ATOM 669 O O . GLU A 1 94 ? -14.947 8.326 25.224 1.00 98.31 94 GLU A O 1
ATOM 674 N N . VAL A 1 95 ? -15.658 6.695 23.846 1.00 97.69 95 VAL A N 1
ATOM 675 C CA . VAL A 1 95 ? -14.394 5.961 23.736 1.00 97.69 95 VAL A CA 1
ATOM 676 C C . VAL A 1 95 ? -14.152 5.580 22.277 1.00 97.69 95 VAL A C 1
ATOM 678 O O . VAL A 1 95 ? -15.076 5.207 21.555 1.00 97.69 95 VAL A O 1
ATOM 681 N N . VAL A 1 96 ? -12.893 5.672 21.840 1.00 97.62 96 VAL A N 1
ATOM 682 C CA . VAL A 1 96 ? -12.431 5.198 20.530 1.00 97.62 96 VAL A CA 1
ATOM 683 C C . VAL A 1 96 ? -11.283 4.221 20.747 1.00 97.62 96 VAL A C 1
ATOM 685 O O . VAL A 1 96 ? -10.263 4.584 21.330 1.00 97.62 96 VAL A O 1
ATOM 688 N N . VAL A 1 97 ? -11.435 2.996 20.242 1.00 97.75 97 VAL A N 1
ATOM 689 C CA . VAL A 1 97 ? -10.390 1.965 20.264 1.00 97.75 97 VAL A CA 1
ATOM 690 C C . VAL A 1 97 ? -9.710 1.907 18.894 1.00 97.75 97 VAL A C 1
ATOM 692 O O . VAL A 1 97 ? -10.377 1.779 17.868 1.00 97.75 97 VAL A O 1
ATOM 695 N N . ILE A 1 98 ? -8.377 2.022 18.864 1.00 96.94 98 ILE A N 1
ATOM 696 C CA . ILE A 1 98 ? -7.577 2.008 17.631 1.00 96.94 98 ILE A CA 1
ATOM 697 C C . ILE A 1 98 ? -6.844 0.671 17.500 1.00 96.94 98 ILE A C 1
ATOM 699 O O . ILE A 1 98 ? -6.005 0.328 18.330 1.00 96.94 98 ILE A O 1
ATOM 703 N N . GLY A 1 99 ? -7.130 -0.045 16.410 1.00 94.19 99 GLY A N 1
ATOM 704 C CA . GLY A 1 99 ? -6.612 -1.387 16.133 1.00 94.19 99 GLY A CA 1
ATOM 705 C C . GLY A 1 99 ? -7.608 -2.481 16.527 1.00 94.19 99 GLY A C 1
ATOM 706 O O . GLY A 1 99 ? -8.170 -2.455 17.613 1.00 94.19 99 GLY A O 1
ATOM 707 N N . ALA A 1 100 ? -7.816 -3.455 15.637 1.00 96.06 100 ALA A N 1
ATOM 708 C CA . ALA A 1 100 ? -8.803 -4.534 15.796 1.00 96.06 100 ALA A CA 1
ATOM 709 C C . ALA A 1 100 ? -8.152 -5.914 16.033 1.00 96.06 100 ALA A C 1
ATOM 711 O O . ALA A 1 100 ? -8.688 -6.947 15.637 1.00 96.06 100 ALA A O 1
ATOM 712 N N . GLY A 1 101 ? -6.949 -5.927 16.618 1.00 96.25 101 GLY A N 1
ATOM 713 C CA . GLY A 1 101 ? -6.328 -7.155 17.127 1.00 96.25 101 GLY A CA 1
ATOM 714 C C . GLY A 1 101 ? -6.950 -7.584 18.460 1.00 96.25 101 GLY A C 1
ATOM 715 O O . GLY A 1 101 ? -7.816 -6.894 18.986 1.00 96.25 101 GLY A O 1
ATOM 716 N N . GLU A 1 102 ? -6.466 -8.680 19.048 1.00 98.12 102 GLU A N 1
ATOM 717 C CA . GLU A 1 102 ? -7.015 -9.260 20.289 1.00 98.12 102 GLU A CA 1
ATOM 718 C C . GLU A 1 102 ? -7.199 -8.234 21.420 1.00 98.12 102 GLU A C 1
ATOM 720 O O . GLU A 1 102 ? -8.285 -8.127 21.981 1.00 98.12 102 GLU A O 1
ATOM 725 N N . SER A 1 103 ? -6.180 -7.413 21.696 1.00 97.88 103 SER A N 1
ATOM 726 C CA . SER A 1 103 ? -6.267 -6.377 22.735 1.00 97.88 103 SER A CA 1
ATOM 727 C C . SER A 1 103 ? -7.285 -5.281 22.420 1.00 97.88 103 SER A C 1
ATOM 729 O O . SER A 1 103 ? -7.871 -4.733 23.346 1.00 97.88 103 SER A O 1
ATOM 731 N N . GLY A 1 104 ? -7.469 -4.928 21.146 1.00 97.81 104 GLY A N 1
ATOM 732 C CA . GLY A 1 104 ? -8.451 -3.921 20.745 1.00 97.81 104 GLY A CA 1
ATOM 733 C C . GLY A 1 104 ? -9.866 -4.474 20.849 1.00 97.81 104 GLY A C 1
ATOM 734 O O . GLY A 1 104 ? -10.739 -3.833 21.417 1.00 97.81 104 GLY A O 1
ATOM 735 N N . THR A 1 105 ? -10.063 -5.714 20.403 1.00 97.81 105 THR A N 1
ATOM 736 C CA . THR A 1 105 ? -11.328 -6.441 20.553 1.00 97.81 105 THR A CA 1
ATOM 737 C C . THR A 1 105 ? -11.707 -6.642 22.019 1.00 97.81 105 THR A C 1
ATOM 739 O O . THR A 1 105 ? -12.879 -6.556 22.350 1.00 97.81 105 THR A O 1
ATOM 742 N N . ALA A 1 106 ? -10.739 -6.883 22.907 1.00 97.69 106 ALA A N 1
ATOM 743 C CA . ALA A 1 106 ? -10.994 -6.997 24.342 1.00 97.69 106 ALA A CA 1
ATOM 744 C C . ALA A 1 106 ? -11.309 -5.649 25.026 1.00 97.69 106 ALA A C 1
ATOM 746 O O . ALA A 1 106 ? -11.859 -5.647 26.125 1.00 97.69 106 ALA A O 1
ATOM 747 N N . ALA A 1 107 ? -10.926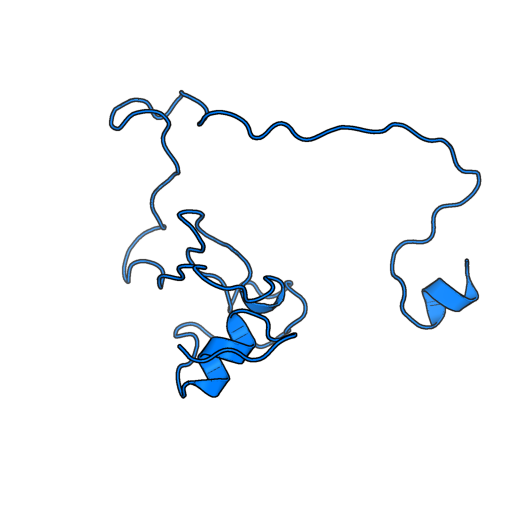 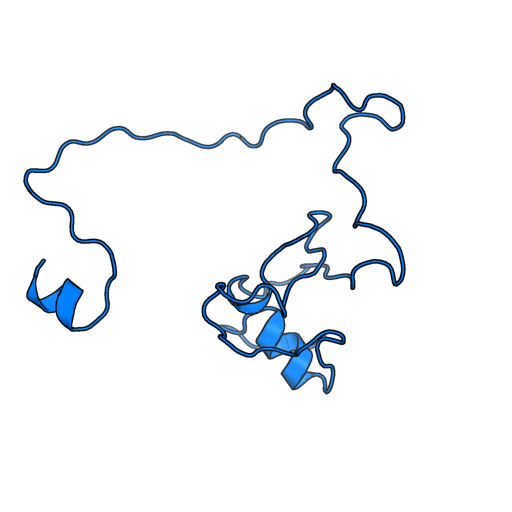-4.523 24.413 1.00 97.12 107 ALA A N 1
ATOM 748 C CA . ALA A 1 107 ? -11.101 -3.177 24.961 1.00 97.12 107 ALA A CA 1
ATOM 749 C C . ALA A 1 107 ? -12.321 -2.420 24.400 1.00 97.12 107 ALA A C 1
ATOM 751 O O . ALA A 1 107 ? -12.680 -1.385 24.963 1.00 97.12 107 ALA A O 1
ATOM 752 N N . ALA A 1 108 ? -12.897 -2.890 23.287 1.00 93.75 108 ALA A N 1
ATOM 753 C CA . ALA A 1 108 ? -14.072 -2.321 22.621 1.00 93.75 108 ALA A CA 1
ATOM 754 C C . ALA A 1 108 ? -15.380 -2.843 23.227 1.00 93.75 108 ALA A C 1
ATOM 756 O O . ALA A 1 108 ? -16.328 -2.031 23.314 1.00 93.75 108 ALA A O 1
#

pLDDT: mean 88.78, std 8.29, range [59.62, 98.31]